Protein AF-A0A2I0KSF4-F1 (afdb_monomer_lite)

Organism: Punica granatum (NCBI:txid22663)

Foldseek 3Di:
DVVVPVVPPDDDDDPVVVVQVVVQVVLVVLLVVLVVLAAAEPDAAEFDPEPVCPDPNNLVSQLVNQSNLCRHDPPSRQWHWAQEPDIDIDRQDDDTPVSSSVSVVPPPNHHDPDPDDPPVRPPDDCPDPPHDDDDDDDSLVSSLCRNVNNDDDPVSSVCVVCVDPVNVPDDDDD

pLDDT: mean 70.72, std 13.33, range [35.91, 87.75]

Secondary structure (DSSP, 8-state):
-THHHHTTSS----HHHHHHHHHHHHHHHHHHHHHHH--BSS--EEE---TT-TTHHHHHHHHHHHHHHHHBPTTSTTEEEEPSSS--EEE---SSHHHHHHHHHTS-----S--S--TTSSSS-TTSTT-----S--HHHHHHHHHTTT---HHHHHHHHT-STTTTT-----

Radius of gyration: 20.02 Å; chains: 1; bounding box: 59×55×38 Å

Structure (mmCIF, N/CA/C/O backbone):
data_AF-A0A2I0KSF4-F1
#
_entry.id   AF-A0A2I0KSF4-F1
#
loop_
_atom_site.group_PDB
_atom_site.id
_atom_site.type_symbol
_atom_site.label_atom_id
_atom_site.label_alt_id
_atom_site.label_comp_id
_atom_site.label_asym_id
_atom_site.label_entity_id
_atom_site.label_seq_id
_atom_site.pdbx_PDB_ins_code
_atom_site.Cartn_x
_atom_site.Cartn_y
_atom_site.Cartn_z
_atom_site.occupancy
_atom_site.B_iso_or_equiv
_atom_site.auth_seq_id
_atom_site.auth_comp_id
_atom_site.auth_asym_id
_atom_site.auth_atom_id
_atom_site.pdbx_PDB_model_num
ATOM 1 N N . MET A 1 1 ? -15.453 23.363 10.636 1.00 43.00 1 MET A N 1
ATOM 2 C CA . MET A 1 1 ? -15.167 24.184 9.432 1.00 43.00 1 MET A CA 1
ATOM 3 C C . MET A 1 1 ? -14.366 25.468 9.714 1.00 43.00 1 MET A C 1
ATOM 5 O O . MET A 1 1 ? -13.670 25.918 8.815 1.00 43.00 1 MET A O 1
ATOM 9 N N . LYS A 1 2 ? -14.391 26.040 10.935 1.00 35.91 2 LYS A N 1
ATOM 10 C CA . LYS A 1 2 ? -13.596 27.239 11.293 1.00 35.91 2 LYS A CA 1
ATOM 11 C C . LYS A 1 2 ? -12.071 27.006 11.335 1.00 35.91 2 LYS A C 1
ATOM 13 O O . LYS A 1 2 ? -11.342 27.799 10.760 1.00 35.91 2 LYS A O 1
ATOM 18 N N . LEU A 1 3 ? -11.595 25.857 11.836 1.00 44.97 3 LEU A N 1
ATOM 19 C CA . LEU A 1 3 ? -10.152 25.527 11.863 1.00 44.97 3 LEU A CA 1
ATOM 20 C C . LEU A 1 3 ? -9.466 25.444 10.479 1.00 44.97 3 LEU A C 1
ATOM 22 O O . LEU A 1 3 ? -8.248 25.567 10.396 1.00 44.97 3 LEU A O 1
ATOM 26 N N . TYR A 1 4 ? -10.228 25.235 9.398 1.00 41.38 4 TYR A N 1
ATOM 27 C CA . TYR A 1 4 ? -9.692 25.125 8.033 1.00 41.38 4 TYR A CA 1
ATOM 28 C C . TYR A 1 4 ? -9.507 26.475 7.339 1.00 41.38 4 TYR A C 1
ATOM 30 O O . TYR A 1 4 ? -8.808 26.538 6.341 1.00 41.38 4 TYR A O 1
ATOM 38 N N . LYS A 1 5 ? -10.122 27.560 7.814 1.00 44.84 5 LYS A N 1
ATOM 39 C CA . LYS A 1 5 ? -9.944 28.873 7.173 1.00 44.84 5 LYS A CA 1
ATOM 40 C C . LYS A 1 5 ? -8.728 29.610 7.731 1.00 44.84 5 LYS A C 1
ATOM 42 O O . LYS A 1 5 ? -7.982 30.216 6.966 1.00 44.84 5 LYS A O 1
ATOM 47 N N . ASP A 1 6 ? -8.456 29.448 9.023 1.00 44.09 6 ASP A N 1
ATOM 48 C CA . ASP A 1 6 ? -7.425 30.233 9.711 1.00 44.09 6 ASP A CA 1
ATOM 49 C C . ASP A 1 6 ? -5.989 29.752 9.434 1.00 44.09 6 ASP A C 1
ATOM 51 O O . ASP A 1 6 ? -5.059 30.555 9.478 1.00 44.09 6 ASP A O 1
ATOM 55 N N . LYS A 1 7 ? -5.792 28.476 9.061 1.00 48.56 7 LYS A N 1
ATOM 56 C CA . LYS A 1 7 ? -4.484 27.951 8.609 1.00 48.56 7 LYS A CA 1
ATOM 57 C C . LYS A 1 7 ? -4.177 28.199 7.127 1.00 48.56 7 LYS A C 1
ATOM 59 O O . LYS A 1 7 ? -3.021 28.103 6.739 1.00 48.56 7 LYS A O 1
ATOM 64 N N . PHE A 1 8 ? -5.183 28.495 6.302 1.00 48.62 8 PHE A N 1
ATOM 65 C CA . PHE A 1 8 ? -5.035 28.562 4.839 1.00 48.62 8 PHE A CA 1
ATOM 66 C C . PHE A 1 8 ? -4.942 29.992 4.285 1.00 48.62 8 PHE A C 1
ATOM 68 O O . PHE A 1 8 ? -4.557 30.169 3.131 1.00 48.62 8 PHE A O 1
ATOM 75 N N . MET A 1 9 ? -5.279 31.007 5.088 1.00 47.81 9 MET A N 1
ATOM 76 C CA . MET A 1 9 ? -5.308 32.419 4.668 1.00 47.81 9 MET A CA 1
ATOM 77 C C . MET A 1 9 ? -4.039 33.213 5.010 1.00 47.81 9 MET A C 1
ATOM 79 O O . MET A 1 9 ? -3.963 34.400 4.706 1.00 47.81 9 MET A O 1
ATOM 83 N N . LYS A 1 10 ? -3.023 32.587 5.610 1.00 53.06 10 LYS A N 1
ATOM 84 C CA . LYS A 1 10 ? -1.696 33.193 5.773 1.00 53.06 10 LYS A CA 1
ATOM 85 C C . LYS A 1 10 ? -0.697 32.320 5.028 1.00 53.06 10 LYS A C 1
ATOM 87 O O . LYS A 1 10 ? -0.493 31.196 5.458 1.00 53.06 10 LYS A O 1
ATOM 92 N N . HIS A 1 11 ? -0.175 32.795 3.894 1.00 48.31 11 HIS A N 1
ATOM 93 C CA . HIS A 1 11 ? 1.200 32.598 3.398 1.00 48.31 11 HIS A CA 1
ATOM 94 C C . HIS A 1 11 ? 1.308 32.753 1.868 1.00 48.31 11 HIS A C 1
ATOM 96 O O . HIS A 1 11 ? 0.628 32.078 1.081 1.00 48.31 11 HIS A O 1
ATOM 102 N N . ASP A 1 12 ? 2.247 33.622 1.490 1.00 57.03 12 ASP A N 1
ATOM 103 C CA . ASP A 1 12 ? 2.751 33.976 0.158 1.00 57.03 12 ASP A CA 1
ATOM 104 C C . ASP A 1 12 ? 3.458 32.813 -0.567 1.00 57.03 12 ASP A C 1
ATOM 106 O O . ASP A 1 12 ? 4.607 32.923 -0.986 1.00 57.03 12 ASP A O 1
ATOM 110 N N . LYS A 1 13 ? 2.804 31.655 -0.703 1.00 53.41 13 LYS A N 1
ATOM 111 C CA . LYS A 1 13 ? 3.338 30.523 -1.481 1.00 53.41 13 LYS A CA 1
ATOM 112 C C . LYS A 1 13 ? 2.672 30.406 -2.845 1.00 53.41 13 LYS A C 1
ATOM 114 O O . LYS A 1 13 ? 1.460 30.613 -2.975 1.00 53.41 13 LYS A O 1
ATOM 119 N N . LYS A 1 14 ? 3.462 30.034 -3.860 1.00 53.03 14 LYS A N 1
ATOM 120 C CA . LYS A 1 14 ? 2.978 29.829 -5.232 1.00 53.03 14 LYS A CA 1
ATOM 121 C C . LYS A 1 14 ? 1.892 28.733 -5.248 1.00 53.03 14 LYS A C 1
ATOM 123 O O . LYS A 1 14 ? 2.009 27.750 -4.514 1.00 53.03 1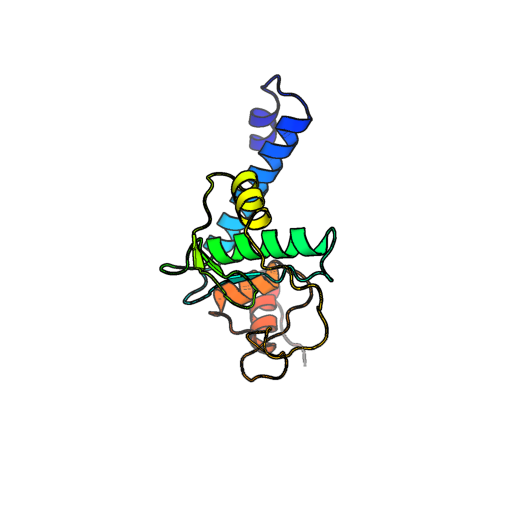4 LYS A O 1
ATOM 128 N N . PRO A 1 15 ? 0.856 28.836 -6.106 1.00 57.66 15 PRO A N 1
ATOM 129 C CA . PRO A 1 15 ? -0.265 27.886 -6.136 1.00 57.66 15 PRO A CA 1
ATOM 130 C C . PRO A 1 15 ? 0.131 26.406 -6.290 1.00 57.66 15 PRO A C 1
ATOM 132 O O . PRO A 1 15 ? -0.597 25.531 -5.826 1.00 57.66 15 PRO A O 1
ATOM 135 N N . PHE A 1 16 ? 1.269 26.122 -6.931 1.00 54.75 16 PHE A N 1
ATOM 136 C CA . PHE A 1 16 ? 1.778 24.766 -7.155 1.00 54.75 16 PHE A CA 1
ATOM 137 C C . PHE A 1 16 ? 2.347 24.120 -5.880 1.00 54.75 16 PHE A C 1
ATOM 139 O O . PHE A 1 16 ? 1.979 22.996 -5.549 1.00 54.75 16 PHE A O 1
ATOM 146 N N . GLU A 1 17 ? 3.156 24.853 -5.111 1.00 59.62 17 GLU A N 1
ATOM 147 C CA . GLU A 1 17 ? 3.711 24.388 -3.827 1.00 59.62 17 GLU A CA 1
ATOM 148 C C . GLU A 1 17 ? 2.594 24.105 -2.817 1.00 59.62 17 GLU A C 1
ATOM 150 O O . GLU A 1 17 ? 2.600 23.087 -2.128 1.00 59.62 17 GLU A O 1
ATOM 155 N N . ARG A 1 18 ? 1.558 24.954 -2.816 1.00 66.94 18 ARG A N 1
ATOM 156 C CA . ARG A 1 18 ? 0.383 24.791 -1.954 1.00 66.94 18 ARG A CA 1
ATOM 157 C C . ARG A 1 18 ? -0.400 23.506 -2.264 1.00 66.94 18 ARG A C 1
ATOM 159 O O . ARG A 1 18 ? -0.944 22.892 -1.352 1.00 66.94 18 ARG A O 1
ATOM 166 N N . ARG A 1 19 ? -0.465 23.074 -3.532 1.00 68.38 19 ARG A N 1
ATOM 167 C CA . ARG A 1 19 ? -1.126 21.810 -3.918 1.00 68.38 19 ARG A CA 1
ATOM 168 C C . ARG A 1 19 ? -0.339 20.583 -3.458 1.00 68.38 19 ARG A C 1
ATOM 170 O O . ARG A 1 19 ? -0.964 19.631 -3.000 1.00 68.38 19 ARG A O 1
ATOM 177 N N . GLY A 1 20 ? 0.993 20.621 -3.543 1.00 73.50 20 GLY A N 1
ATOM 178 C CA . GLY A 1 20 ? 1.859 19.540 -3.059 1.00 73.50 20 GLY A CA 1
ATOM 179 C C . GLY A 1 20 ? 1.723 19.317 -1.552 1.00 73.50 20 GLY A C 1
ATOM 180 O O . GLY A 1 20 ? 1.502 18.193 -1.114 1.00 73.50 20 GLY A O 1
ATOM 181 N N . GLU A 1 21 ? 1.735 20.395 -0.763 1.00 78.94 21 GLU A N 1
ATOM 182 C CA . GLU A 1 21 ? 1.541 20.314 0.693 1.00 78.94 21 GLU A CA 1
ATOM 183 C C . GLU A 1 21 ? 0.165 19.743 1.073 1.00 78.94 21 GLU A C 1
ATOM 185 O O . GLU A 1 21 ? 0.057 18.923 1.984 1.00 78.94 21 GLU A O 1
ATOM 190 N N . ILE A 1 22 ? -0.900 20.143 0.366 1.00 82.56 22 ILE A N 1
ATOM 191 C CA . ILE A 1 22 ? -2.250 19.609 0.602 1.00 82.56 22 ILE A CA 1
ATOM 192 C C . ILE A 1 22 ? -2.311 18.115 0.270 1.00 82.56 22 ILE A C 1
ATOM 194 O O . ILE A 1 22 ? -2.930 17.360 1.020 1.00 82.56 22 ILE A O 1
ATOM 198 N N . ALA A 1 23 ? -1.681 17.687 -0.828 1.00 77.75 23 ALA A N 1
ATOM 199 C CA . ALA A 1 23 ? -1.629 16.280 -1.216 1.00 77.75 23 ALA A CA 1
ATOM 200 C C . ALA A 1 23 ? -0.900 15.434 -0.162 1.00 77.75 23 ALA A C 1
ATOM 202 O O . ALA A 1 23 ? -1.435 14.417 0.270 1.00 77.75 23 ALA A O 1
ATOM 203 N N . GLU A 1 24 ? 0.245 15.908 0.331 1.00 81.75 24 GLU A N 1
ATOM 204 C CA . GLU A 1 24 ? 1.022 15.241 1.382 1.00 81.75 24 GLU A CA 1
ATOM 205 C C . GLU A 1 24 ? 0.234 15.132 2.697 1.00 81.75 24 GLU A C 1
ATOM 207 O O . GLU A 1 24 ? 0.182 14.078 3.328 1.00 81.75 24 GLU A O 1
ATOM 212 N N . LEU A 1 25 ? -0.439 16.209 3.115 1.00 84.94 25 LEU A N 1
ATOM 213 C CA . LEU A 1 25 ? -1.293 16.185 4.306 1.00 84.94 25 LEU A CA 1
ATOM 214 C C . LEU A 1 25 ? -2.485 15.239 4.134 1.00 84.94 25 LEU A C 1
ATOM 216 O O . LEU A 1 25 ? -2.884 14.566 5.085 1.00 84.94 25 LEU A O 1
ATOM 220 N N . HIS A 1 26 ? -3.060 15.185 2.932 1.00 83.62 26 HIS A N 1
ATOM 221 C CA . HIS A 1 26 ? -4.140 14.261 2.620 1.00 83.62 26 HIS A CA 1
ATOM 222 C C . HIS A 1 26 ? -3.652 12.805 2.641 1.00 83.62 26 HIS A C 1
ATOM 224 O O . HIS A 1 26 ? -4.353 11.947 3.175 1.00 83.62 26 HIS A O 1
ATOM 230 N N . TRP A 1 27 ? -2.454 12.528 2.115 1.00 84.81 27 TRP A N 1
ATOM 231 C CA . TRP A 1 27 ? -1.808 11.218 2.202 1.00 84.81 27 TRP A CA 1
ATOM 232 C C . TRP A 1 27 ? -1.592 10.804 3.654 1.00 84.81 27 TRP A C 1
ATOM 234 O O . TRP A 1 27 ? -2.121 9.779 4.076 1.00 84.81 27 TRP A O 1
ATOM 244 N N . LYS A 1 28 ? -0.917 11.645 4.448 1.00 85.81 28 LYS A N 1
ATOM 245 C CA . LYS A 1 28 ? -0.663 11.394 5.876 1.00 85.81 28 LYS A CA 1
ATOM 246 C C . LYS A 1 28 ? -1.947 11.096 6.635 1.00 85.81 28 LYS A C 1
ATOM 248 O O . LYS A 1 28 ? -2.034 10.093 7.330 1.00 85.81 28 LYS A O 1
ATOM 253 N N . ARG A 1 29 ? -2.988 11.904 6.422 1.00 87.75 29 ARG A N 1
ATOM 254 C CA . ARG A 1 29 ? -4.294 11.669 7.041 1.00 87.75 29 ARG A CA 1
ATOM 255 C C . ARG A 1 29 ? -4.923 10.346 6.607 1.00 87.75 29 ARG A C 1
ATOM 257 O O . ARG A 1 29 ? -5.510 9.660 7.435 1.00 87.75 29 ARG A O 1
ATOM 264 N N . MET A 1 30 ? -4.836 10.003 5.324 1.00 85.25 30 MET A N 1
ATOM 265 C CA . MET A 1 30 ? -5.361 8.739 4.813 1.00 85.25 30 MET A CA 1
ATOM 266 C C . MET A 1 30 ? -4.644 7.547 5.452 1.00 85.25 30 MET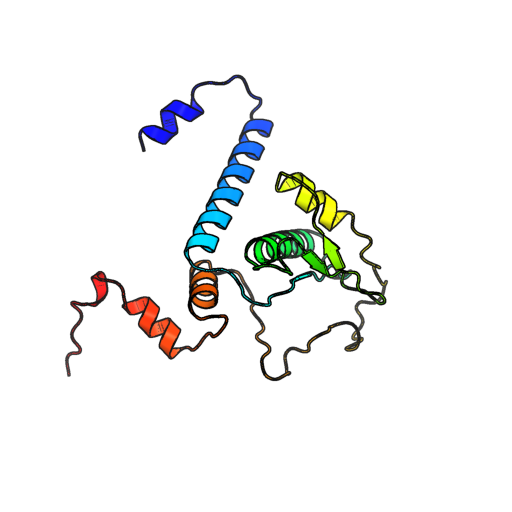 A C 1
ATOM 268 O O . MET A 1 30 ? -5.313 6.609 5.877 1.00 85.25 30 MET A O 1
ATOM 272 N N . VAL A 1 31 ? -3.315 7.600 5.552 1.00 84.88 31 VAL A N 1
ATOM 273 C CA . VAL A 1 31 ? -2.500 6.569 6.205 1.00 84.88 31 VAL A CA 1
ATOM 274 C C . VAL A 1 31 ? -2.851 6.473 7.687 1.00 84.88 31 VAL A C 1
ATOM 276 O O . VAL A 1 31 ? -3.144 5.382 8.161 1.00 84.88 31 VAL A O 1
ATOM 279 N N . ASP A 1 32 ? -2.928 7.596 8.402 1.00 86.38 32 ASP A N 1
ATOM 280 C CA . ASP A 1 32 ? -3.302 7.632 9.820 1.00 86.38 32 ASP A CA 1
ATOM 281 C C . ASP A 1 32 ? -4.694 7.036 10.066 1.00 86.38 32 ASP A C 1
ATOM 283 O O . ASP A 1 32 ? -4.896 6.275 11.012 1.00 86.38 32 ASP A O 1
ATOM 287 N N . ASP A 1 33 ? -5.671 7.359 9.216 1.00 85.19 33 ASP A N 1
ATOM 288 C CA . ASP A 1 33 ? -7.031 6.835 9.341 1.00 85.19 33 ASP A CA 1
ATOM 289 C C . ASP A 1 33 ? -7.103 5.325 9.048 1.00 85.19 33 ASP A C 1
ATOM 291 O O . ASP A 1 33 ? -7.941 4.636 9.631 1.00 85.19 33 ASP A O 1
ATOM 295 N N . MET A 1 34 ? -6.216 4.798 8.199 1.00 81.56 34 MET A N 1
ATOM 296 C CA . MET A 1 34 ? -6.085 3.356 7.956 1.00 81.56 34 MET A CA 1
ATOM 297 C C . MET A 1 34 ? -5.323 2.651 9.086 1.00 81.56 34 MET A C 1
ATOM 299 O O . MET A 1 34 ? -5.751 1.593 9.535 1.00 81.56 34 MET A O 1
ATOM 303 N N . LEU A 1 35 ? -4.268 3.267 9.626 1.00 82.12 35 LEU A N 1
ATOM 304 C CA . LEU A 1 35 ? -3.521 2.754 10.779 1.00 82.12 35 LEU A CA 1
ATOM 305 C C . LEU A 1 35 ? -4.383 2.651 12.044 1.00 82.12 35 LEU A C 1
ATOM 307 O O . LEU A 1 35 ? -4.137 1.777 12.875 1.00 82.12 35 LEU A O 1
ATOM 311 N N . LYS A 1 36 ? -5.382 3.532 12.197 1.00 82.81 36 LYS A N 1
ATOM 312 C CA . LYS A 1 36 ? -6.390 3.445 13.267 1.00 82.81 36 LYS A CA 1
ATOM 313 C C . LYS A 1 36 ? -7.340 2.263 13.095 1.00 82.81 36 LYS A C 1
ATOM 315 O O . LYS A 1 36 ? -7.811 1.750 14.102 1.00 82.81 36 LYS A O 1
ATOM 320 N N . ALA A 1 37 ? -7.646 1.872 11.855 1.00 77.69 37 ALA A N 1
ATOM 321 C CA . ALA A 1 37 ? -8.481 0.703 11.584 1.00 77.69 37 ALA A CA 1
ATOM 322 C C . ALA A 1 37 ? -7.707 -0.585 11.903 1.00 77.69 37 ALA A C 1
ATOM 324 O O . ALA A 1 37 ? -8.175 -1.428 12.657 1.00 77.69 37 ALA A O 1
ATOM 325 N N . GLY A 1 38 ? -6.464 -0.691 11.433 1.00 77.56 38 GLY A N 1
ATOM 326 C CA . GLY A 1 38 ? -5.618 -1.833 11.751 1.00 77.56 38 GLY A CA 1
ATOM 327 C C . GLY A 1 38 ? -4.255 -1.758 11.080 1.00 77.56 38 GLY A C 1
ATOM 328 O O . GLY A 1 38 ? -4.001 -0.919 10.219 1.00 77.56 38 GLY A O 1
ATOM 329 N N . LYS A 1 39 ? -3.355 -2.659 11.482 1.00 79.88 39 LYS A N 1
ATOM 330 C CA . LYS A 1 39 ? -2.052 -2.849 10.830 1.00 79.88 39 LYS A CA 1
ATOM 331 C C . LYS A 1 39 ? -1.966 -4.253 10.266 1.00 79.88 39 LYS A C 1
ATOM 333 O O . LYS A 1 39 ? -2.318 -5.205 10.962 1.00 79.88 39 LYS A O 1
ATOM 338 N N . LEU A 1 40 ? -1.392 -4.379 9.076 1.00 78.50 40 LEU A N 1
ATOM 339 C CA . LEU A 1 40 ? -1.183 -5.671 8.437 1.00 78.50 40 LEU A CA 1
ATOM 340 C C . LEU A 1 40 ? -0.053 -6.425 9.145 1.00 78.50 40 LEU A C 1
ATOM 342 O O . LEU A 1 40 ? 1.084 -5.953 9.234 1.00 7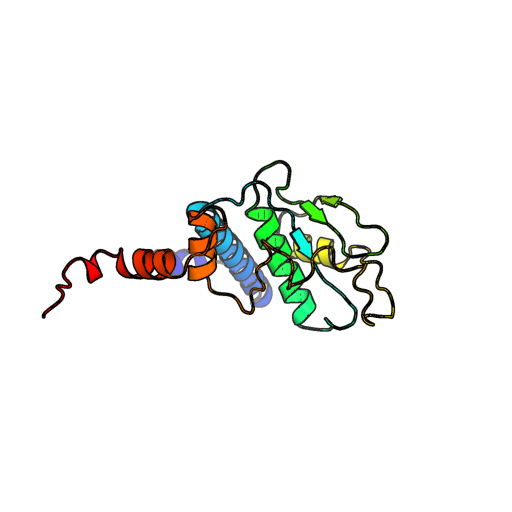8.50 40 LEU A O 1
ATOM 346 N N . LYS A 1 41 ? -0.371 -7.599 9.692 1.00 78.69 41 LYS A N 1
ATOM 347 C CA . LYS A 1 41 ? 0.612 -8.513 10.285 1.00 78.69 41 LYS A CA 1
ATOM 348 C C . LYS A 1 41 ? 1.173 -9.394 9.167 1.00 78.69 41 LYS A C 1
ATOM 350 O O . LYS A 1 41 ? 0.404 -9.899 8.361 1.00 78.69 41 LYS A O 1
ATOM 355 N N . ASN A 1 42 ? 2.493 -9.583 9.125 1.00 75.75 42 ASN A N 1
ATOM 356 C CA . ASN A 1 42 ? 3.165 -10.479 8.168 1.00 75.75 42 ASN A CA 1
ATOM 357 C C . ASN A 1 42 ? 2.849 -10.210 6.682 1.00 75.75 42 ASN A C 1
ATOM 359 O O . ASN A 1 42 ? 2.805 -11.140 5.885 1.00 75.75 42 ASN A O 1
ATOM 363 N N . CYS A 1 43 ? 2.641 -8.947 6.303 1.00 76.62 43 CYS A N 1
ATOM 364 C CA . CYS A 1 43 ? 2.372 -8.573 4.918 1.00 76.62 43 CYS A CA 1
ATOM 365 C C . CYS A 1 43 ? 3.612 -7.950 4.275 1.00 76.62 43 CYS A C 1
ATOM 367 O O . CYS A 1 43 ? 4.190 -7.000 4.814 1.00 76.62 43 CYS A O 1
ATOM 369 N N . ILE A 1 44 ? 3.985 -8.479 3.112 1.00 81.75 44 ILE A N 1
ATOM 370 C CA . ILE A 1 44 ? 5.045 -7.952 2.263 1.00 81.75 44 ILE A CA 1
ATOM 371 C C . ILE A 1 44 ? 4.458 -7.488 0.939 1.00 81.75 44 ILE A C 1
ATOM 373 O O . ILE A 1 44 ? 3.540 -8.102 0.398 1.00 81.75 44 ILE A O 1
ATOM 377 N N . VAL A 1 45 ? 4.989 -6.383 0.436 1.00 82.69 45 VAL A N 1
ATOM 378 C CA . VAL A 1 45 ? 4.532 -5.778 -0.807 1.00 82.69 45 VAL A CA 1
ATOM 379 C C . VAL A 1 45 ? 5.442 -6.201 -1.942 1.00 82.69 45 VAL A C 1
ATOM 381 O O . VAL A 1 45 ? 6.662 -6.056 -1.849 1.00 82.69 45 VAL A O 1
ATOM 384 N N . VAL A 1 46 ? 4.824 -6.645 -3.032 1.00 80.44 46 VAL A N 1
ATOM 385 C CA . VAL A 1 46 ? 5.468 -6.844 -4.329 1.00 80.44 46 VAL A CA 1
ATOM 386 C C . VAL A 1 46 ? 4.723 -5.968 -5.329 1.00 80.44 46 VAL A C 1
ATOM 388 O O . VAL A 1 46 ? 3.521 -6.146 -5.523 1.00 80.44 46 VAL A O 1
ATOM 391 N N . CYS A 1 47 ? 5.408 -4.995 -5.926 1.00 74.44 47 CYS A N 1
ATOM 392 C CA . CYS A 1 47 ? 4.805 -4.133 -6.942 1.00 74.44 47 CYS A CA 1
ATOM 393 C C . CYS A 1 47 ? 5.107 -4.695 -8.332 1.00 74.44 47 CYS A C 1
ATOM 395 O O . CYS A 1 47 ? 6.272 -4.853 -8.686 1.00 74.44 47 CYS A O 1
ATOM 397 N N . ASP A 1 48 ? 4.072 -4.945 -9.133 1.00 68.06 48 ASP A N 1
ATOM 398 C CA . ASP A 1 48 ? 4.245 -5.196 -10.565 1.00 68.06 48 ASP A CA 1
ATOM 399 C C . ASP A 1 48 ? 4.474 -3.856 -11.283 1.00 68.06 48 ASP A C 1
ATOM 401 O O . ASP A 1 48 ? 3.724 -2.891 -11.088 1.00 68.06 48 ASP A O 1
ATOM 405 N N . VAL A 1 49 ? 5.525 -3.794 -12.098 1.00 64.12 49 VAL A N 1
ATOM 406 C CA . VAL A 1 49 ? 5.834 -2.668 -12.992 1.00 64.12 49 VAL A CA 1
ATOM 407 C C . VAL A 1 49 ? 6.135 -3.136 -14.421 1.00 64.12 49 VAL A C 1
ATOM 409 O O . VAL A 1 49 ? 6.822 -2.455 -15.186 1.00 64.12 49 VAL A O 1
ATOM 412 N N . SER A 1 50 ? 5.634 -4.316 -14.787 1.00 61.69 50 SER A N 1
ATOM 413 C CA . SER A 1 50 ? 5.835 -4.945 -16.088 1.00 61.69 50 SER A CA 1
ATOM 414 C C . SER A 1 50 ? 5.537 -3.993 -17.251 1.00 61.69 50 SER A C 1
ATOM 416 O O . SER A 1 50 ? 4.739 -3.061 -17.157 1.00 61.69 50 SER A O 1
ATOM 418 N N . CYS A 1 51 ? 6.159 -4.239 -18.409 1.00 52.88 51 CYS A N 1
ATOM 419 C CA . CYS A 1 51 ? 6.068 -3.371 -19.591 1.00 52.88 51 CYS A CA 1
ATOM 420 C C . CYS A 1 51 ? 4.636 -3.067 -20.092 1.00 52.88 51 CYS A C 1
ATOM 422 O O . CYS A 1 51 ? 4.461 -2.113 -20.856 1.00 52.88 51 CYS A O 1
ATOM 424 N N . SER A 1 52 ? 3.624 -3.844 -19.684 1.00 53.47 52 SER A N 1
ATOM 425 C CA . SER A 1 52 ? 2.195 -3.582 -19.923 1.00 53.47 52 SER A CA 1
ATOM 426 C C . SER A 1 52 ? 1.605 -2.460 -19.055 1.00 53.47 52 SER A C 1
ATOM 428 O O . SER A 1 52 ? 0.535 -1.951 -19.374 1.00 53.47 52 SER A O 1
ATOM 430 N N . MET A 1 53 ? 2.298 -2.030 -17.998 1.00 53.88 53 MET A N 1
ATOM 431 C CA . MET A 1 53 ? 1.849 -1.038 -17.016 1.00 53.88 53 MET A CA 1
ATOM 432 C C . MET A 1 53 ? 2.314 0.398 -17.323 1.00 53.88 53 MET A C 1
ATOM 434 O O . MET A 1 53 ? 2.539 1.193 -16.414 1.00 53.88 53 MET A O 1
ATOM 438 N N . ARG A 1 54 ? 2.469 0.783 -18.596 1.00 56.28 54 ARG A N 1
ATOM 439 C CA . ARG A 1 54 ? 2.898 2.154 -18.949 1.00 56.28 54 ARG A CA 1
ATOM 440 C C . ARG A 1 54 ? 1.823 3.194 -18.612 1.00 56.28 54 ARG A C 1
ATOM 442 O O . ARG A 1 54 ? 0.651 3.009 -18.924 1.00 56.28 54 ARG A O 1
ATOM 449 N N . GLY A 1 55 ? 2.243 4.333 -18.060 1.00 69.06 55 GLY A N 1
ATOM 450 C CA . GLY A 1 55 ? 1.366 5.472 -17.766 1.00 69.06 55 GLY A CA 1
ATOM 451 C C . GLY A 1 55 ? 0.774 5.413 -16.359 1.00 69.06 55 GLY A C 1
ATOM 452 O O . GLY A 1 55 ? 1.496 5.195 -15.402 1.00 69.06 55 GLY A O 1
ATOM 453 N N . ILE A 1 56 ? -0.537 5.609 -16.222 1.00 70.25 56 ILE A N 1
ATOM 454 C CA . ILE A 1 56 ? -1.243 5.630 -14.926 1.00 70.25 56 ILE A CA 1
ATOM 455 C C . ILE A 1 56 ? -1.093 4.321 -14.111 1.00 70.25 56 ILE A C 1
ATOM 457 O O . ILE A 1 56 ? -0.956 4.411 -12.890 1.00 70.25 56 ILE A O 1
ATOM 461 N N . PRO A 1 57 ? -1.086 3.109 -14.712 1.00 71.12 57 PRO A N 1
ATOM 462 C CA . PRO A 1 57 ? -1.036 1.865 -13.941 1.00 71.12 57 PRO A CA 1
ATOM 463 C C . PRO A 1 57 ? 0.201 1.724 -13.043 1.00 71.12 57 PRO A C 1
ATOM 465 O O . PRO A 1 57 ? 0.058 1.290 -11.901 1.00 71.12 57 PRO A O 1
ATOM 468 N N . ILE A 1 58 ? 1.392 2.132 -13.504 1.00 72.81 58 ILE A N 1
ATOM 469 C CA . ILE A 1 58 ? 2.606 2.084 -12.671 1.00 72.81 58 ILE A CA 1
ATOM 470 C C . ILE A 1 58 ? 2.502 3.028 -11.469 1.00 72.81 58 ILE A C 1
ATOM 472 O O . ILE A 1 58 ? 2.928 2.680 -10.374 1.00 72.81 58 ILE A O 1
ATOM 476 N N . GLU A 1 59 ? 1.891 4.205 -11.641 1.00 76.12 59 GLU A N 1
ATOM 477 C CA . GLU A 1 59 ? 1.735 5.183 -10.559 1.00 76.12 59 GLU A CA 1
ATOM 478 C C . GLU A 1 59 ? 0.793 4.656 -9.475 1.00 76.12 59 GLU A C 1
ATOM 480 O O . GLU A 1 59 ? 1.069 4.814 -8.286 1.00 76.12 59 GLU A O 1
ATOM 485 N N . VAL A 1 60 ? -0.278 3.967 -9.879 1.00 79.12 60 VAL A N 1
ATOM 486 C CA . VAL A 1 60 ? -1.205 3.307 -8.952 1.00 79.12 60 VAL A CA 1
ATOM 487 C C . VAL A 1 60 ? -0.522 2.148 -8.224 1.00 79.12 60 VAL A C 1
ATOM 489 O O . VAL A 1 60 ? -0.676 2.041 -7.009 1.00 79.12 60 VAL A O 1
ATOM 492 N N . SER A 1 61 ? 0.254 1.320 -8.933 1.00 79.31 61 SER A N 1
ATOM 493 C CA . SER A 1 61 ? 1.007 0.196 -8.349 1.00 79.31 61 SER A CA 1
ATOM 494 C C . SER A 1 61 ? 2.004 0.678 -7.289 1.00 79.31 61 SER A C 1
ATOM 496 O O . SER A 1 61 ? 1.984 0.215 -6.150 1.00 79.31 61 SER A O 1
ATOM 498 N N . VAL A 1 62 ? 2.799 1.704 -7.615 1.00 81.12 62 VAL A N 1
ATOM 499 C CA . VAL A 1 62 ? 3.762 2.311 -6.686 1.00 81.12 62 VAL A CA 1
ATOM 500 C C . VAL A 1 62 ? 3.062 2.944 -5.485 1.00 81.12 62 VAL A C 1
ATOM 502 O O . VAL A 1 62 ? 3.468 2.709 -4.348 1.00 81.12 62 VAL A O 1
ATOM 505 N N . ALA A 1 63 ? 1.996 3.720 -5.707 1.00 84.44 63 ALA A N 1
ATOM 506 C CA . ALA A 1 63 ? 1.264 4.358 -4.616 1.00 84.44 63 ALA A CA 1
ATOM 507 C C . ALA A 1 63 ? 0.646 3.320 -3.669 1.00 84.44 63 ALA A C 1
ATOM 509 O O . ALA A 1 63 ? 0.784 3.435 -2.451 1.00 84.44 63 ALA A O 1
ATOM 510 N N . LEU A 1 64 ? 0.001 2.284 -4.211 1.00 82.50 64 LEU A N 1
ATOM 511 C CA . LEU A 1 64 ? -0.574 1.215 -3.403 1.00 82.50 64 LEU A CA 1
ATOM 512 C C . LEU A 1 64 ? 0.514 0.444 -2.652 1.00 82.50 64 LEU A C 1
ATOM 514 O O . LEU A 1 64 ? 0.343 0.146 -1.472 1.00 82.50 64 LEU A O 1
ATOM 518 N N . GLY A 1 65 ? 1.649 0.183 -3.297 1.00 84.94 65 GLY A N 1
ATOM 519 C CA . GLY A 1 65 ? 2.765 -0.499 -2.664 1.00 84.94 65 GLY A CA 1
ATOM 520 C C . GLY A 1 65 ? 3.345 0.269 -1.480 1.00 84.94 65 GLY A C 1
ATOM 521 O O . GLY A 1 65 ? 3.538 -0.300 -0.406 1.00 84.94 65 GLY A O 1
ATOM 522 N N . ILE A 1 66 ? 3.537 1.583 -1.630 1.00 86.31 66 ILE A N 1
ATOM 523 C CA . ILE A 1 66 ? 3.975 2.446 -0.526 1.00 86.31 66 ILE A CA 1
ATOM 524 C C . ILE A 1 66 ? 2.937 2.417 0.601 1.00 86.31 66 ILE A C 1
ATOM 526 O O . ILE A 1 66 ? 3.311 2.190 1.751 1.00 86.31 66 ILE A O 1
ATOM 530 N N . LEU A 1 67 ? 1.644 2.559 0.288 1.00 86.25 67 LEU A N 1
ATOM 531 C CA . LEU A 1 67 ? 0.575 2.524 1.290 1.00 86.25 67 LEU A CA 1
ATOM 532 C C . LEU A 1 67 ? 0.596 1.221 2.098 1.00 86.25 67 LEU A C 1
ATOM 534 O O . LEU A 1 67 ? 0.603 1.258 3.325 1.00 86.25 67 LEU A O 1
ATOM 538 N N . VAL A 1 68 ? 0.632 0.069 1.429 1.00 84.75 68 VAL A N 1
ATOM 539 C CA . VAL A 1 68 ? 0.638 -1.232 2.112 1.00 84.75 68 VAL A CA 1
ATOM 540 C C . VAL A 1 68 ? 1.916 -1.400 2.939 1.00 84.75 68 VAL A C 1
ATOM 542 O O . VAL A 1 68 ? 1.837 -1.840 4.083 1.00 84.75 68 VAL A O 1
ATOM 545 N N . SER A 1 69 ? 3.072 -0.953 2.434 1.00 86.94 69 SER A N 1
ATOM 546 C CA . SER A 1 69 ? 4.337 -1.008 3.180 1.00 86.94 69 SER A CA 1
ATOM 547 C C . SER A 1 69 ? 4.308 -0.172 4.469 1.00 86.94 69 SER A C 1
ATOM 549 O O . SER A 1 69 ? 4.911 -0.559 5.471 1.00 86.94 69 SER A O 1
ATOM 551 N N . GLU A 1 70 ? 3.585 0.955 4.475 1.00 85.88 70 GLU A N 1
ATOM 552 C CA . GLU A 1 70 ? 3.403 1.812 5.652 1.00 85.88 70 GLU A CA 1
ATOM 553 C C . GLU A 1 70 ? 2.407 1.215 6.658 1.00 85.88 70 GLU A C 1
ATOM 555 O O . GLU A 1 70 ? 2.562 1.409 7.868 1.00 85.88 70 GLU A O 1
ATOM 560 N N . LEU A 1 71 ? 1.410 0.471 6.167 1.00 85.31 71 LEU A N 1
ATOM 561 C CA . LEU A 1 71 ? 0.411 -0.226 6.984 1.00 85.31 71 LEU A CA 1
ATOM 562 C C . LEU A 1 71 ? 0.931 -1.539 7.591 1.00 85.31 71 LEU A C 1
ATOM 564 O O . LEU A 1 71 ? 0.373 -2.014 8.588 1.00 85.31 71 LEU A O 1
ATOM 568 N N . SER A 1 72 ? 1.990 -2.122 7.028 1.00 85.19 72 SER A N 1
ATOM 569 C CA . SER A 1 72 ? 2.626 -3.336 7.543 1.00 85.19 72 SER A CA 1
ATOM 570 C C . SER A 1 72 ? 3.320 -3.122 8.892 1.00 85.19 72 SER A C 1
ATOM 572 O O . SER A 1 72 ? 3.915 -2.079 9.175 1.00 85.19 72 SER A O 1
ATOM 574 N N . LYS A 1 73 ? 3.264 -4.144 9.754 1.00 84.75 73 LYS A N 1
ATOM 575 C CA . LYS A 1 73 ? 4.056 -4.207 10.992 1.00 84.75 73 LYS A CA 1
ATOM 576 C C . LYS A 1 73 ? 5.507 -4.613 10.715 1.00 84.75 73 LYS A C 1
ATOM 578 O O . LYS A 1 73 ? 5.827 -5.204 9.683 1.00 84.75 73 LYS A O 1
ATOM 583 N N . ASP A 1 74 ? 6.382 -4.325 11.675 1.00 82.19 74 ASP A N 1
ATOM 584 C CA . ASP A 1 74 ? 7.744 -4.862 11.695 1.00 82.19 74 ASP A CA 1
ATOM 585 C C . ASP A 1 74 ? 7.715 -6.404 11.628 1.00 82.19 74 ASP A C 1
ATOM 587 O O . ASP A 1 74 ? 6.813 -7.014 12.211 1.00 82.19 74 ASP A O 1
ATOM 591 N N . PRO A 1 75 ? 8.656 -7.051 10.910 1.00 82.94 75 PRO A N 1
ATOM 592 C CA . PRO A 1 75 ? 9.868 -6.494 10.297 1.00 82.94 75 PRO A CA 1
ATOM 593 C C . PRO A 1 75 ? 9.686 -5.965 8.862 1.00 82.94 75 PRO A C 1
ATOM 595 O O . PRO A 1 75 ? 10.670 -5.555 8.250 1.00 82.94 75 PRO A O 1
ATOM 598 N N . TRP A 1 76 ? 8.478 -6.001 8.297 1.00 84.38 76 TRP A N 1
ATOM 599 C CA . TRP A 1 76 ? 8.219 -5.703 6.875 1.00 84.38 76 TRP A CA 1
ATOM 600 C C . TRP A 1 76 ? 7.863 -4.243 6.599 1.00 84.38 76 TRP A C 1
ATOM 602 O O . TRP A 1 76 ? 7.767 -3.828 5.446 1.00 84.38 76 TRP A O 1
ATOM 612 N N . LYS A 1 77 ? 7.675 -3.459 7.661 1.00 85.00 77 LYS A N 1
ATOM 613 C CA . LYS A 1 77 ? 7.320 -2.048 7.580 1.00 85.00 77 LYS A CA 1
ATOM 614 C C . LYS A 1 77 ? 8.316 -1.269 6.719 1.00 85.00 77 LYS A C 1
ATOM 616 O O . LYS A 1 77 ? 9.521 -1.306 6.958 1.00 85.00 77 LYS A O 1
ATOM 621 N N . GLY A 1 78 ? 7.785 -0.542 5.739 1.00 84.75 78 GLY A N 1
ATOM 622 C CA 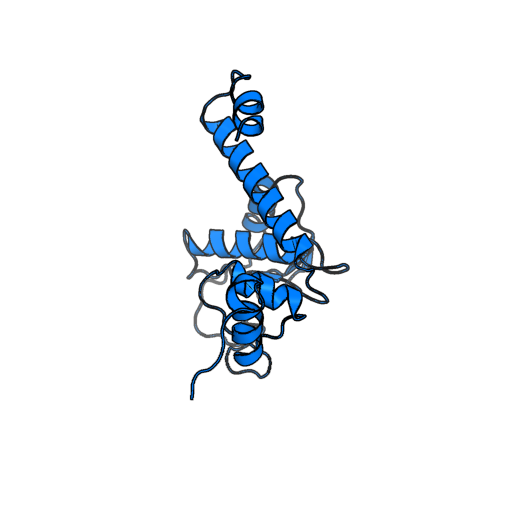. GLY A 1 78 ? 8.565 0.291 4.826 1.00 84.75 78 GLY A CA 1
ATOM 623 C C . GLY A 1 78 ? 9.467 -0.495 3.877 1.00 84.75 78 GLY A C 1
ATOM 624 O O . GLY A 1 78 ? 10.389 0.092 3.321 1.00 84.75 78 GLY A O 1
ATOM 625 N N . LYS A 1 79 ? 9.245 -1.801 3.698 1.00 85.50 79 LYS A N 1
ATOM 626 C CA . LYS A 1 79 ? 10.000 -2.623 2.749 1.00 85.50 79 LYS A CA 1
ATOM 627 C C . LYS A 1 79 ? 9.146 -2.991 1.543 1.00 85.50 79 LYS A C 1
ATOM 629 O O . LYS A 1 79 ? 7.944 -3.221 1.671 1.00 85.50 79 LYS A O 1
ATOM 634 N N . VAL A 1 80 ? 9.786 -3.076 0.384 1.00 84.56 80 VAL A N 1
ATOM 635 C CA . VAL A 1 80 ? 9.181 -3.509 -0.878 1.00 84.56 80 VAL A CA 1
ATOM 636 C C . VAL A 1 80 ? 10.110 -4.497 -1.569 1.00 84.56 80 VAL A C 1
ATOM 638 O O . VAL A 1 80 ? 11.331 -4.357 -1.501 1.00 84.56 80 VAL A O 1
ATOM 641 N N . ILE A 1 81 ? 9.531 -5.513 -2.200 1.00 83.31 81 ILE A N 1
ATOM 642 C CA . ILE A 1 81 ? 10.258 -6.450 -3.054 1.00 83.31 81 ILE A CA 1
ATOM 643 C C . ILE A 1 81 ? 10.100 -6.021 -4.510 1.00 83.31 81 ILE A C 1
ATOM 645 O O . ILE A 1 81 ? 8.983 -5.748 -4.964 1.00 83.31 81 ILE A O 1
ATOM 649 N N . THR A 1 82 ? 11.214 -5.982 -5.239 1.00 75.19 82 THR A N 1
ATOM 650 C CA . THR A 1 82 ? 11.203 -5.781 -6.689 1.00 75.19 82 THR A CA 1
ATOM 651 C C . THR A 1 82 ? 10.690 -7.022 -7.413 1.00 75.19 82 THR A C 1
ATOM 653 O O . THR A 1 82 ? 10.984 -8.159 -7.046 1.00 75.19 82 THR A O 1
ATOM 656 N N . PHE A 1 83 ? 9.895 -6.794 -8.454 1.00 68.50 83 PHE A N 1
ATOM 657 C CA . PHE A 1 83 ? 9.429 -7.834 -9.363 1.00 68.50 83 PHE A CA 1
ATOM 658 C C . PHE A 1 83 ? 10.474 -8.024 -10.470 1.00 68.50 83 PHE A C 1
ATOM 660 O O . PHE A 1 83 ? 10.746 -7.075 -11.199 1.00 68.50 83 PHE A O 1
ATOM 667 N N . GLY A 1 84 ? 11.072 -9.213 -10.586 1.00 65.81 84 GLY A N 1
ATOM 668 C CA . GLY A 1 84 ? 12.168 -9.468 -11.528 1.00 65.81 84 GLY A CA 1
ATOM 669 C C . GLY A 1 84 ? 12.707 -10.898 -11.462 1.00 65.81 84 GLY A C 1
ATOM 670 O O . GLY A 1 84 ? 12.187 -11.727 -10.714 1.00 65.81 84 GLY A O 1
ATOM 671 N N . GLU A 1 85 ? 13.746 -11.182 -12.252 1.00 62.69 85 GLU A N 1
ATOM 672 C CA . GLU A 1 85 ? 14.436 -12.482 -12.247 1.00 62.69 85 GLU A CA 1
ATOM 673 C C . GLU A 1 85 ? 15.252 -12.652 -10.954 1.00 62.69 85 GLU A C 1
ATOM 675 O O . GLU A 1 85 ? 15.348 -13.758 -10.420 1.00 62.69 85 GLU A O 1
ATOM 680 N N . SER A 1 86 ? 15.757 -11.541 -10.402 1.00 68.00 86 SER A N 1
ATOM 681 C CA . SER A 1 86 ? 16.426 -11.481 -9.098 1.00 68.00 86 SER A CA 1
ATOM 682 C C . SER A 1 86 ? 15.707 -10.520 -8.134 1.00 68.00 86 SER A C 1
ATOM 684 O O . SER A 1 86 ? 16.128 -9.372 -7.979 1.00 68.00 86 SER A O 1
ATOM 686 N N . PRO A 1 87 ? 14.627 -10.952 -7.449 1.00 73.62 87 PRO A N 1
ATOM 687 C CA . PRO A 1 87 ? 13.879 -10.088 -6.539 1.00 73.62 87 PRO A CA 1
ATOM 688 C C . PRO A 1 87 ? 14.744 -9.650 -5.351 1.00 73.62 87 PRO A C 1
ATOM 690 O O . PRO A 1 87 ? 15.325 -10.477 -4.643 1.00 73.62 87 PRO A O 1
ATOM 693 N N . GLN A 1 88 ? 14.796 -8.343 -5.098 1.00 76.25 88 GLN A N 1
ATOM 694 C CA . GLN A 1 88 ? 15.544 -7.755 -3.989 1.00 76.25 88 GLN A CA 1
ATOM 695 C C . GLN A 1 88 ? 14.609 -7.042 -3.017 1.00 76.25 88 GLN A C 1
ATOM 697 O O . GLN A 1 88 ? 13.645 -6.378 -3.403 1.00 76.25 88 GLN A O 1
ATOM 702 N N . LEU A 1 89 ? 14.900 -7.190 -1.724 1.00 82.94 89 LEU A N 1
ATOM 703 C CA . LEU A 1 89 ? 14.181 -6.507 -0.658 1.00 82.94 89 LEU A CA 1
ATOM 704 C C . LEU A 1 89 ? 14.811 -5.135 -0.423 1.00 82.94 89 LEU A C 1
ATOM 706 O O . LEU A 1 89 ? 15.907 -5.038 0.128 1.00 82.94 89 LEU A O 1
ATOM 710 N N . HIS A 1 90 ? 14.091 -4.078 -0.778 1.00 83.62 90 HIS A N 1
ATOM 711 C CA . HIS A 1 90 ? 14.523 -2.704 -0.555 1.00 83.62 90 HIS A CA 1
ATOM 712 C C . HIS A 1 90 ? 13.786 -2.085 0.630 1.00 83.62 90 HIS A C 1
ATOM 714 O O . HIS A 1 90 ? 12.573 -2.243 0.782 1.00 83.62 90 HIS A O 1
ATOM 720 N N . LEU A 1 91 ? 14.520 -1.346 1.461 1.00 86.69 91 LEU A N 1
ATOM 721 C CA . LEU A 1 91 ? 13.936 -0.425 2.429 1.00 86.69 91 LEU A CA 1
ATOM 722 C C . LEU A 1 91 ? 13.617 0.883 1.701 1.00 86.69 91 LEU A C 1
ATOM 724 O O . LEU A 1 91 ? 14.491 1.452 1.055 1.00 86.69 91 LEU A O 1
ATOM 728 N N . ILE A 1 92 ? 12.371 1.342 1.777 1.00 85.25 92 ILE A N 1
ATOM 729 C CA . ILE A 1 92 ? 11.935 2.581 1.137 1.00 85.25 92 ILE A CA 1
ATOM 730 C C . ILE A 1 92 ? 12.524 3.765 1.902 1.00 85.25 92 ILE A C 1
ATOM 732 O O . ILE A 1 92 ? 12.174 4.005 3.059 1.00 85.25 92 ILE A O 1
ATOM 736 N N . GLU A 1 93 ? 13.383 4.526 1.231 1.00 78.44 93 GLU A N 1
ATOM 737 C CA . GLU A 1 93 ? 13.977 5.747 1.768 1.00 78.44 93 GLU A CA 1
ATOM 738 C C . GLU A 1 93 ? 13.158 6.986 1.369 1.00 78.44 93 GLU A C 1
ATOM 740 O O . GLU A 1 93 ? 12.675 7.107 0.240 1.00 78.44 93 GLU A O 1
ATOM 745 N N . GLY A 1 94 ? 12.998 7.923 2.308 1.00 77.69 94 GLY A N 1
ATOM 746 C CA . GLY A 1 94 ? 12.340 9.212 2.080 1.00 77.69 94 GLY A CA 1
ATOM 747 C C . GLY A 1 94 ? 11.373 9.618 3.194 1.00 77.69 94 GLY A C 1
ATOM 748 O O . GLY A 1 94 ? 10.645 8.789 3.738 1.00 77.69 94 GLY A O 1
ATOM 749 N N . ASP A 1 95 ? 11.337 10.917 3.497 1.00 76.81 95 ASP A N 1
ATOM 750 C CA . ASP A 1 95 ? 10.479 11.490 4.548 1.00 76.81 95 ASP A CA 1
ATOM 751 C C . ASP A 1 95 ? 9.095 11.927 4.040 1.00 76.81 95 ASP A C 1
ATOM 753 O O . ASP A 1 95 ? 8.142 12.028 4.817 1.00 76.81 95 ASP A O 1
ATOM 757 N N . ASP A 1 96 ? 8.972 12.182 2.736 1.00 80.25 96 ASP A N 1
ATOM 758 C CA . ASP A 1 96 ? 7.743 12.617 2.073 1.00 80.25 96 ASP A CA 1
ATOM 759 C C . ASP A 1 96 ? 7.279 11.607 1.009 1.00 80.25 96 ASP A C 1
ATOM 761 O O . ASP A 1 96 ? 8.051 10.783 0.502 1.00 80.25 96 ASP A O 1
ATOM 765 N N . GLN A 1 97 ? 5.990 11.652 0.658 1.00 77.31 97 GLN A N 1
ATOM 766 C CA . GLN A 1 97 ? 5.418 10.746 -0.340 1.00 77.31 97 GLN A CA 1
ATOM 767 C C . GLN A 1 97 ? 6.132 10.886 -1.692 1.00 77.31 97 GLN A C 1
ATOM 769 O O . GLN A 1 97 ? 6.326 9.902 -2.408 1.00 77.31 97 GLN A O 1
ATOM 774 N N . ALA A 1 98 ? 6.546 12.104 -2.047 1.00 77.56 98 ALA A N 1
ATOM 775 C CA . ALA A 1 98 ? 7.199 12.397 -3.316 1.00 77.56 98 ALA A CA 1
ATOM 776 C C . ALA A 1 98 ? 8.567 11.710 -3.444 1.00 77.56 98 ALA A C 1
ATOM 778 O O . ALA A 1 98 ? 8.864 11.136 -4.492 1.00 77.56 98 ALA A O 1
ATOM 779 N N . THR A 1 99 ? 9.388 11.735 -2.396 1.00 84.12 99 THR A N 1
ATOM 780 C CA . THR A 1 99 ? 10.711 11.101 -2.369 1.00 84.12 99 THR A CA 1
ATOM 781 C C . THR A 1 99 ? 10.570 9.593 -2.325 1.00 84.12 99 THR A C 1
ATOM 783 O O . THR A 1 99 ? 11.221 8.928 -3.122 1.00 84.12 99 THR A O 1
ATOM 786 N N . LYS A 1 100 ? 9.636 9.054 -1.528 1.00 84.19 100 LYS A N 1
ATOM 787 C CA . LYS A 1 100 ? 9.330 7.613 -1.541 1.00 84.19 100 LYS A CA 1
ATOM 788 C C . LYS A 1 100 ? 8.888 7.143 -2.924 1.00 84.19 100 LYS A C 1
ATOM 790 O O . LYS A 1 100 ? 9.381 6.144 -3.433 1.00 84.19 100 LYS A O 1
ATOM 795 N N . THR A 1 101 ? 8.007 7.902 -3.576 1.00 81.75 101 THR A N 1
ATOM 796 C CA . THR A 1 101 ? 7.533 7.590 -4.933 1.00 81.75 101 THR A CA 1
ATOM 797 C C . THR A 1 101 ? 8.676 7.639 -5.940 1.00 81.75 101 THR A C 1
ATOM 799 O O . THR A 1 101 ? 8.777 6.754 -6.781 1.00 81.75 101 THR A O 1
ATOM 802 N N . LYS A 1 102 ? 9.563 8.639 -5.857 1.00 81.62 102 LYS A N 1
ATOM 803 C CA . LYS A 1 102 ? 10.758 8.720 -6.712 1.00 81.62 102 LYS A CA 1
ATOM 804 C C . LYS A 1 102 ? 11.721 7.566 -6.457 1.00 81.62 102 LYS A C 1
ATOM 806 O O . LYS A 1 102 ? 12.231 7.011 -7.420 1.00 81.62 102 LYS A O 1
ATOM 811 N N . PHE A 1 103 ? 11.947 7.208 -5.196 1.00 82.31 103 PHE A N 1
ATOM 812 C CA . PHE A 1 103 ? 12.809 6.100 -4.802 1.00 82.31 103 PHE A CA 1
ATOM 813 C C . PHE A 1 103 ? 12.303 4.793 -5.406 1.00 82.31 103 PHE A C 1
ATOM 815 O O . PHE A 1 103 ? 13.019 4.164 -6.174 1.00 82.31 103 PHE A O 1
ATOM 822 N N . VAL A 1 104 ? 11.031 4.460 -5.167 1.00 79.44 104 VAL A N 1
ATOM 823 C CA . VAL A 1 104 ? 10.392 3.259 -5.720 1.00 79.44 104 VAL A CA 1
ATOM 824 C C . VAL A 1 104 ? 10.359 3.310 -7.251 1.00 79.44 104 VAL A C 1
ATOM 826 O O . VAL A 1 104 ? 10.648 2.315 -7.897 1.00 79.44 104 VAL A O 1
ATOM 829 N N . ARG A 1 105 ? 10.095 4.465 -7.872 1.00 76.44 105 ARG A N 1
ATOM 830 C CA . ARG A 1 105 ? 10.088 4.611 -9.341 1.00 76.44 105 ARG A CA 1
ATOM 831 C C . ARG A 1 105 ? 11.466 4.426 -9.981 1.00 76.44 105 ARG A C 1
ATOM 833 O O . ARG A 1 105 ? 11.535 3.946 -11.106 1.00 76.44 105 ARG A O 1
ATOM 840 N N . ASN A 1 106 ? 12.524 4.835 -9.290 1.00 74.38 106 ASN A N 1
ATOM 841 C CA . ASN A 1 106 ? 13.901 4.752 -9.773 1.00 74.38 106 ASN A CA 1
ATOM 842 C C . ASN A 1 106 ? 14.596 3.443 -9.376 1.00 74.38 106 ASN A C 1
ATOM 844 O O . ASN A 1 106 ? 15.776 3.291 -9.687 1.00 74.38 106 ASN A O 1
ATOM 848 N N . MET A 1 107 ? 13.909 2.528 -8.680 1.00 72.81 107 MET A N 1
ATOM 849 C CA . MET A 1 107 ? 14.447 1.189 -8.446 1.00 72.81 107 MET A CA 1
ATOM 850 C C . MET A 1 107 ? 14.757 0.515 -9.779 1.00 72.81 107 MET A C 1
ATOM 852 O O . MET A 1 107 ? 14.081 0.748 -10.784 1.00 72.81 107 MET A O 1
ATOM 856 N N . ASP A 1 108 ? 15.795 -0.312 -9.781 1.00 65.62 108 ASP A N 1
ATOM 857 C CA . ASP A 1 108 ? 16.085 -1.140 -10.937 1.00 65.62 108 ASP A CA 1
ATOM 858 C C . ASP A 1 108 ? 15.059 -2.272 -10.982 1.00 65.62 108 ASP A C 1
ATOM 860 O O . ASP A 1 108 ? 15.106 -3.227 -10.210 1.00 65.62 108 ASP A O 1
ATOM 864 N N . TRP A 1 109 ? 14.055 -2.094 -11.831 1.00 66.75 109 TRP A N 1
ATOM 865 C CA . TRP A 1 109 ? 12.923 -3.004 -11.937 1.00 66.75 109 TRP A CA 1
ATOM 866 C C . TRP A 1 109 ? 13.147 -4.148 -12.929 1.00 66.75 109 TRP A C 1
ATOM 868 O O . TRP A 1 109 ? 12.164 -4.734 -13.370 1.00 66.75 109 TRP A O 1
ATOM 878 N N . GLU A 1 110 ? 14.399 -4.428 -13.323 1.00 52.81 110 GLU A N 1
ATOM 879 C CA . GLU A 1 110 ? 14.773 -5.492 -14.272 1.00 52.81 110 GLU A CA 1
ATOM 880 C C . GLU A 1 110 ? 13.713 -5.669 -15.373 1.00 52.81 110 GLU A C 1
ATOM 882 O O . GLU A 1 110 ? 13.083 -6.720 -15.513 1.00 52.81 110 GLU A O 1
ATOM 887 N N . ALA A 1 111 ? 13.424 -4.583 -16.101 1.00 49.22 111 ALA A N 1
ATOM 888 C CA . ALA A 1 111 ? 12.324 -4.541 -17.056 1.00 49.22 111 ALA A CA 1
ATOM 889 C C . ALA A 1 111 ? 12.587 -5.523 -18.208 1.00 49.22 111 ALA A C 1
ATOM 891 O O . ALA A 1 111 ? 13.189 -5.174 -19.225 1.00 49.22 111 ALA A O 1
ATOM 892 N N . THR A 1 112 ? 12.132 -6.766 -18.063 1.00 44.47 112 THR A N 1
ATOM 893 C CA . THR A 1 112 ? 12.263 -7.761 -19.122 1.00 44.47 112 THR A CA 1
ATOM 894 C C . THR A 1 112 ? 11.363 -7.362 -20.304 1.00 44.47 112 THR A C 1
ATOM 896 O O . THR A 1 112 ? 10.211 -6.951 -20.116 1.00 44.47 112 THR A O 1
ATOM 899 N N . PRO A 1 113 ? 11.846 -7.457 -21.560 1.00 38.09 113 PRO A N 1
ATOM 900 C CA . PRO A 1 113 ? 11.111 -7.007 -22.749 1.00 38.09 113 PRO A CA 1
ATOM 901 C C . PRO A 1 113 ? 9.928 -7.915 -23.131 1.00 38.09 113 PRO A C 1
ATOM 903 O O . PRO A 1 113 ? 9.294 -7.719 -24.168 1.00 38.09 113 PRO A O 1
ATOM 906 N N . THR A 1 114 ? 9.600 -8.912 -22.311 1.00 37.12 114 THR A N 1
ATOM 907 C CA . THR A 1 114 ? 8.620 -9.950 -22.620 1.00 37.12 114 THR A CA 1
ATOM 908 C C . THR A 1 114 ? 7.705 -10.191 -21.428 1.00 37.12 114 THR A C 1
ATOM 910 O O . THR A 1 114 ? 7.899 -11.129 -20.665 1.00 37.12 114 THR A O 1
ATOM 913 N N . SER A 1 115 ? 6.614 -9.428 -21.332 1.00 45.94 115 SER A N 1
ATOM 914 C CA . SER A 1 115 ? 5.436 -9.775 -20.517 1.00 45.94 115 SER A CA 1
ATOM 915 C C . SER A 1 115 ? 4.644 -10.952 -21.115 1.00 45.94 115 SER A C 1
ATOM 917 O O . SER A 1 115 ? 3.413 -11.005 -21.085 1.00 45.94 115 SER A O 1
ATOM 919 N N . ARG A 1 116 ? 5.335 -11.918 -21.726 1.00 36.44 116 ARG A N 1
ATOM 920 C CA . ARG A 1 116 ? 4.704 -13.002 -22.466 1.00 36.44 116 ARG A CA 1
ATOM 921 C C . ARG A 1 116 ? 4.66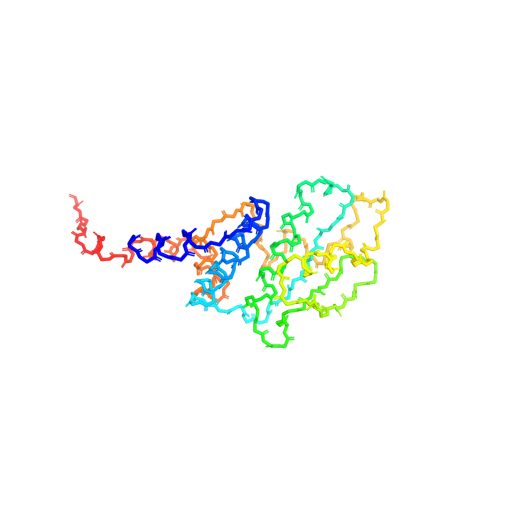3 -14.251 -21.598 1.00 36.44 116 ARG A C 1
ATOM 923 O O . ARG A 1 116 ? 5.508 -15.117 -21.743 1.00 36.44 116 ARG A O 1
ATOM 930 N N . ARG A 1 117 ? 3.629 -14.336 -20.753 1.00 44.59 117 ARG A N 1
ATOM 931 C CA . ARG A 1 117 ? 3.135 -15.589 -20.149 1.00 44.59 117 ARG A CA 1
ATOM 932 C C . ARG A 1 117 ? 4.233 -16.509 -19.605 1.00 44.59 117 ARG A C 1
ATOM 934 O O . ARG A 1 117 ? 4.211 -17.702 -19.892 1.00 44.59 117 ARG A O 1
ATOM 941 N N . ASP A 1 118 ? 5.181 -15.977 -18.847 1.00 42.47 118 ASP A N 1
ATOM 942 C CA . ASP A 1 118 ? 6.019 -16.853 -18.043 1.00 42.47 118 ASP A CA 1
ATOM 943 C C . ASP A 1 118 ? 5.482 -16.829 -16.619 1.00 42.47 118 ASP A C 1
ATOM 945 O O . ASP A 1 118 ? 5.760 -15.925 -15.832 1.00 42.47 118 ASP A O 1
ATOM 949 N N . SER A 1 119 ? 4.641 -17.818 -16.319 1.00 46.91 119 SER A N 1
ATOM 950 C CA . SER A 1 119 ? 4.028 -18.069 -15.009 1.00 46.91 119 SER A CA 1
ATOM 951 C C . SER A 1 119 ? 5.052 -18.241 -13.879 1.00 46.91 119 SER A C 1
ATOM 953 O O . SER A 1 119 ? 4.672 -18.348 -12.720 1.00 46.91 119 SER A O 1
ATOM 955 N N . ARG A 1 120 ? 6.351 -18.266 -14.207 1.00 50.62 120 ARG A N 1
ATOM 956 C CA . ARG A 1 120 ? 7.473 -18.327 -13.267 1.00 50.62 120 ARG A CA 1
ATOM 957 C C . ARG A 1 120 ? 7.815 -16.986 -12.606 1.00 50.62 120 ARG A C 1
ATOM 959 O O . ARG A 1 120 ? 8.498 -17.001 -11.591 1.00 50.62 120 ARG A O 1
ATOM 966 N N . LEU A 1 121 ? 7.372 -15.853 -13.163 1.00 48.66 121 LEU A N 1
ATOM 967 C CA . LEU A 1 121 ? 7.698 -14.515 -12.636 1.00 48.66 121 LEU A CA 1
ATOM 968 C C . LEU A 1 121 ? 6.615 -13.939 -11.718 1.00 48.66 121 LEU A C 1
ATOM 970 O O . LEU A 1 121 ? 6.906 -13.083 -10.892 1.00 48.66 121 LEU A O 1
ATOM 974 N N . THR A 1 122 ? 5.373 -14.414 -11.817 1.00 53.53 122 THR A N 1
ATOM 975 C CA . THR A 1 122 ? 4.336 -14.110 -10.828 1.00 53.53 122 THR A CA 1
ATOM 976 C C . THR A 1 122 ? 4.529 -15.041 -9.633 1.00 53.53 122 THR A C 1
ATOM 978 O O . THR A 1 122 ? 4.291 -16.238 -9.788 1.00 53.53 122 THR A O 1
ATOM 981 N N . PRO A 1 123 ? 4.932 -14.546 -8.445 1.00 54.03 123 PRO A N 1
ATOM 982 C CA . PRO A 1 123 ? 5.178 -15.409 -7.285 1.00 54.03 123 PRO A CA 1
ATOM 983 C C . PRO A 1 123 ? 3.921 -16.168 -6.836 1.00 54.03 123 PRO A C 1
ATOM 985 O O . PRO A 1 123 ? 4.018 -17.114 -6.059 1.00 54.03 123 PRO A O 1
ATOM 988 N N . VAL A 1 124 ? 2.749 -15.739 -7.316 1.00 56.72 124 VAL A N 1
ATOM 989 C CA . VAL A 1 124 ? 1.436 -16.248 -6.949 1.00 56.72 124 VAL A CA 1
ATOM 990 C C . VAL A 1 124 ? 0.517 -16.220 -8.180 1.00 56.72 124 VAL A C 1
ATOM 992 O O . VAL A 1 124 ? 0.444 -15.200 -8.868 1.00 56.72 124 VAL A O 1
ATOM 995 N N . CYS A 1 125 ? -0.184 -17.320 -8.462 1.00 57.06 125 CYS A N 1
ATOM 996 C CA . CYS A 1 125 ? -1.214 -17.397 -9.504 1.00 57.06 125 CYS A CA 1
ATOM 997 C C . CYS A 1 125 ? -2.614 -17.199 -8.896 1.00 57.06 125 CYS A C 1
ATOM 999 O O . CYS A 1 125 ? -2.859 -17.561 -7.747 1.00 57.06 125 CYS A O 1
ATOM 1001 N N . MET A 1 126 ? -3.541 -16.604 -9.659 1.00 60.91 126 MET A N 1
ATOM 1002 C CA . MET A 1 126 ? -4.892 -16.252 -9.176 1.00 60.91 126 MET A CA 1
ATOM 1003 C C . MET A 1 126 ? -5.754 -17.452 -8.756 1.00 60.91 126 MET A C 1
ATOM 1005 O O . MET A 1 126 ? -6.768 -17.272 -8.094 1.00 60.91 126 MET A O 1
ATOM 1009 N N . ASP A 1 127 ? -5.385 -18.646 -9.202 1.00 64.81 127 ASP A N 1
ATOM 1010 C CA . ASP A 1 127 ? -6.058 -19.924 -8.991 1.00 64.81 127 ASP A CA 1
ATOM 1011 C C . ASP A 1 127 ? -5.501 -20.710 -7.793 1.00 64.81 127 ASP A C 1
ATOM 1013 O O . ASP A 1 127 ? -5.962 -21.816 -7.523 1.00 64.81 127 ASP A O 1
ATOM 1017 N N . GLN A 1 128 ? -4.528 -20.158 -7.063 1.00 69.00 128 GLN A N 1
ATOM 1018 C CA . GLN A 1 128 ? -3.971 -20.804 -5.877 1.00 69.00 128 GLN A CA 1
ATOM 1019 C C . GLN A 1 128 ? -4.829 -20.549 -4.628 1.00 69.00 128 GLN A C 1
ATOM 1021 O O . GLN A 1 128 ? -5.338 -19.448 -4.405 1.00 69.00 128 GLN A O 1
ATOM 1026 N N . ASP A 1 129 ? -4.944 -21.565 -3.772 1.00 62.22 129 ASP A N 1
ATOM 1027 C CA . ASP A 1 129 ? -5.656 -21.458 -2.498 1.00 62.22 129 ASP A CA 1
ATOM 1028 C C . ASP A 1 129 ? -5.048 -20.361 -1.609 1.00 62.22 129 ASP A C 1
ATOM 1030 O O . ASP A 1 129 ? -3.834 -20.288 -1.409 1.00 62.22 129 ASP A O 1
ATOM 1034 N N . GLY A 1 130 ? -5.907 -19.502 -1.054 1.00 63.31 130 GLY A N 1
ATOM 1035 C CA . GLY A 1 130 ? -5.493 -18.360 -0.231 1.00 63.31 130 GLY A CA 1
ATOM 1036 C C . GLY A 1 130 ? -5.138 -17.095 -1.021 1.00 63.31 130 GLY A C 1
ATOM 1037 O O . GLY A 1 130 ? -4.717 -16.106 -0.419 1.00 63.31 130 GLY A O 1
ATOM 1038 N N . VAL A 1 131 ? -5.336 -17.092 -2.343 1.00 62.97 131 VAL A N 1
ATOM 1039 C CA . VAL A 1 131 ? -5.109 -15.930 -3.211 1.00 62.97 131 VAL A CA 1
ATOM 1040 C C . VAL A 1 131 ? -6.430 -15.263 -3.558 1.00 62.97 131 VAL A C 1
ATOM 1042 O O . VAL A 1 131 ? -7.352 -15.894 -4.066 1.00 62.97 131 VAL A O 1
ATOM 1045 N N . ALA A 1 132 ? -6.517 -13.956 -3.314 1.00 61.78 132 ALA A N 1
ATOM 1046 C CA . ALA A 1 132 ? -7.665 -13.147 -3.701 1.00 61.78 132 ALA A CA 1
ATOM 1047 C C . ALA A 1 132 ? -7.240 -12.092 -4.724 1.00 61.78 132 ALA A C 1
ATOM 1049 O O . ALA A 1 132 ? -6.412 -11.225 -4.435 1.00 61.78 132 ALA A O 1
ATOM 1050 N N . LEU A 1 133 ? -7.837 -12.138 -5.918 1.00 63.41 133 LEU A N 1
ATOM 1051 C CA . LEU A 1 133 ? -7.715 -11.047 -6.876 1.00 63.41 133 LEU A CA 1
ATOM 1052 C C . LEU A 1 133 ? -8.634 -9.904 -6.441 1.00 63.41 133 LEU A C 1
ATOM 1054 O O . LEU A 1 133 ? -9.856 -10.042 -6.435 1.00 63.41 133 LEU A O 1
ATOM 1058 N N . VAL A 1 134 ? -8.047 -8.757 -6.114 1.00 60.84 134 VAL A N 1
ATOM 1059 C CA . VAL A 1 134 ? -8.801 -7.545 -5.791 1.00 60.84 134 VAL A CA 1
ATOM 1060 C C . VAL A 1 134 ? -8.675 -6.572 -6.955 1.00 60.84 134 VAL A C 1
ATOM 1062 O O . VAL A 1 134 ? -7.606 -6.024 -7.210 1.00 60.84 134 VAL A O 1
ATOM 1065 N N . SER A 1 135 ? -9.776 -6.350 -7.674 1.00 63.47 135 SER A N 1
ATOM 1066 C CA . SER A 1 135 ? -9.862 -5.310 -8.700 1.00 63.47 135 SER A CA 1
ATOM 1067 C C . SER A 1 135 ? -10.576 -4.075 -8.152 1.00 63.47 135 SER A C 1
ATOM 1069 O O . SER A 1 135 ? -11.704 -4.171 -7.667 1.00 63.47 135 SER A O 1
ATOM 1071 N N . GLY A 1 136 ? -9.949 -2.906 -8.287 1.00 64.62 136 GLY A N 1
ATOM 1072 C CA . GLY A 1 136 ? -10.476 -1.636 -7.779 1.00 64.62 136 GLY A CA 1
ATOM 1073 C C . GLY A 1 136 ? -10.039 -1.323 -6.344 1.00 64.62 136 GLY A C 1
ATOM 1074 O O . GLY A 1 136 ? -9.368 -2.112 -5.686 1.00 64.62 136 GLY A O 1
ATOM 1075 N N . PHE A 1 137 ? -10.397 -0.131 -5.860 1.00 67.94 137 PHE A N 1
ATOM 1076 C CA . PHE A 1 137 ? -10.034 0.345 -4.523 1.00 67.94 137 PHE A CA 1
ATOM 1077 C C . PHE A 1 137 ? -11.276 0.849 -3.787 1.00 67.94 137 PHE A C 1
ATOM 1079 O O . PHE A 1 137 ? -11.883 1.845 -4.180 1.00 67.94 137 PHE A O 1
ATOM 1086 N N . SER A 1 138 ? -11.640 0.179 -2.692 1.00 73.38 138 SER A N 1
ATOM 1087 C CA . SER A 1 138 ? -12.692 0.620 -1.774 1.00 73.38 138 SER A CA 1
ATOM 1088 C C . SER A 1 138 ? -12.101 0.827 -0.388 1.00 73.38 138 SER A C 1
ATOM 1090 O O . SER A 1 138 ? -11.574 -0.101 0.224 1.00 73.38 138 SER A O 1
ATOM 1092 N N . LYS A 1 139 ? -12.228 2.053 0.132 1.00 72.50 139 LYS A N 1
ATOM 1093 C CA . LYS A 1 139 ? -11.767 2.393 1.487 1.00 72.50 139 LYS A CA 1
ATOM 1094 C C . LYS A 1 139 ? -12.456 1.545 2.555 1.00 72.50 139 LYS A C 1
ATOM 1096 O O . LYS A 1 139 ? -11.826 1.226 3.555 1.00 72.50 139 LYS A O 1
ATOM 1101 N N . ASN A 1 140 ? -13.722 1.187 2.346 1.00 72.62 140 ASN A N 1
ATOM 1102 C CA . ASN A 1 140 ? -14.473 0.372 3.297 1.00 72.62 140 ASN A CA 1
ATOM 1103 C C . ASN A 1 140 ? -13.992 -1.080 3.262 1.00 72.62 140 ASN A C 1
ATOM 1105 O O . ASN A 1 140 ? -13.699 -1.625 4.318 1.00 72.62 140 ASN A O 1
ATOM 1109 N N . LEU A 1 141 ? -13.796 -1.663 2.072 1.00 73.25 141 LEU A N 1
ATOM 1110 C CA . LEU A 1 141 ? -13.262 -3.026 1.956 1.00 73.25 141 LEU A CA 1
ATOM 1111 C C . LEU A 1 141 ? -11.848 -3.140 2.527 1.00 73.25 141 LEU A C 1
ATOM 1113 O O . LEU A 1 141 ? -11.554 -4.109 3.213 1.00 73.25 141 LEU A O 1
ATOM 1117 N N . LEU A 1 142 ? -10.989 -2.139 2.309 1.00 75.12 142 LEU A N 1
ATOM 1118 C CA . LEU A 1 142 ? -9.651 -2.145 2.900 1.00 75.12 142 LEU A CA 1
ATOM 1119 C C . LEU A 1 142 ? -9.710 -2.067 4.432 1.00 75.12 142 LEU A C 1
ATOM 1121 O O . LEU A 1 142 ? -8.991 -2.797 5.101 1.00 75.12 142 LEU A O 1
ATOM 1125 N N . LYS A 1 143 ? -10.583 -1.227 5.002 1.00 74.56 143 LYS A N 1
ATOM 1126 C CA . LYS A 1 143 ? -10.785 -1.177 6.460 1.00 74.56 143 LYS A CA 1
ATOM 1127 C C . LYS A 1 143 ? -11.287 -2.506 7.012 1.00 74.56 143 LYS A C 1
ATOM 1129 O O . LYS A 1 143 ? -10.771 -2.970 8.017 1.00 74.56 143 LYS A O 1
ATOM 1134 N N . MET A 1 144 ? -12.246 -3.130 6.338 1.00 74.25 144 MET A N 1
ATOM 1135 C CA . MET A 1 144 ? -12.742 -4.455 6.699 1.00 74.25 144 MET A CA 1
ATOM 1136 C C . MET A 1 144 ? -11.643 -5.520 6.647 1.00 74.25 144 MET A C 1
ATOM 1138 O O . MET A 1 144 ? -11.481 -6.283 7.593 1.00 74.25 144 MET A O 1
ATOM 1142 N N . PHE A 1 145 ? -10.840 -5.520 5.582 1.00 75.88 145 PHE A N 1
ATOM 1143 C CA . PHE A 1 145 ? -9.679 -6.398 5.439 1.00 75.88 145 PHE A CA 1
ATOM 1144 C C . PHE A 1 145 ? -8.665 -6.190 6.572 1.00 75.88 145 PHE A C 1
ATOM 1146 O O . PHE A 1 145 ? -8.151 -7.154 7.130 1.00 75.88 145 PHE A O 1
ATOM 1153 N N . LEU A 1 146 ? -8.400 -4.933 6.944 1.00 75.19 146 LEU A N 1
ATOM 1154 C CA . LEU A 1 146 ? -7.497 -4.583 8.043 1.00 75.19 146 LEU A CA 1
ATOM 1155 C C . LEU A 1 146 ? -8.043 -5.003 9.416 1.00 75.19 146 LEU A C 1
ATOM 1157 O O . LEU A 1 146 ? -7.262 -5.443 10.257 1.00 75.19 146 LEU A O 1
ATOM 1161 N N . ASN A 1 147 ? -9.352 -4.874 9.641 1.00 74.38 147 ASN A N 1
ATOM 1162 C CA . ASN A 1 147 ? -10.001 -5.222 10.907 1.00 74.38 147 ASN A CA 1
ATOM 1163 C C . ASN A 1 147 ? -10.072 -6.740 11.128 1.00 74.38 147 ASN A C 1
ATOM 1165 O O . ASN A 1 147 ? -9.936 -7.198 12.259 1.00 74.38 147 ASN A O 1
ATOM 1169 N N . ASN A 1 148 ? -10.243 -7.511 10.051 1.00 70.88 148 ASN A N 1
ATOM 1170 C CA . ASN A 1 148 ? -10.458 -8.959 10.09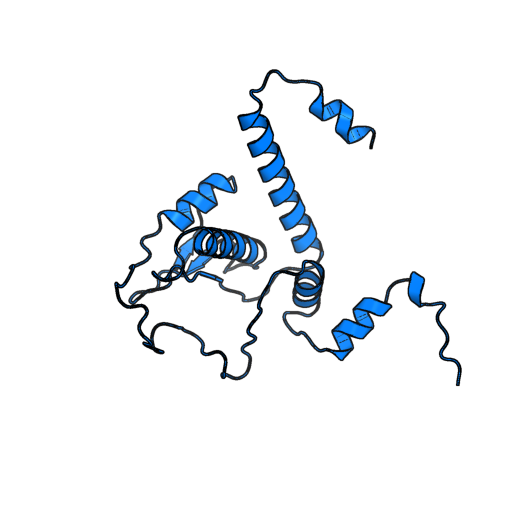8 1.00 70.88 148 ASN A CA 1
ATOM 1171 C C . ASN A 1 148 ? -9.188 -9.769 9.763 1.00 70.88 148 ASN A C 1
ATOM 1173 O O . ASN A 1 148 ? -9.277 -10.872 9.230 1.00 70.88 148 ASN A O 1
ATOM 1177 N N . ASP A 1 149 ? -7.997 -9.216 10.047 1.00 66.62 149 ASP A N 1
ATOM 1178 C CA . ASP A 1 149 ? -6.685 -9.861 9.832 1.00 66.62 149 ASP A CA 1
ATOM 1179 C C . ASP A 1 149 ? -6.515 -10.460 8.409 1.00 66.62 149 ASP A C 1
ATOM 1181 O O . ASP A 1 149 ? -5.877 -11.492 8.208 1.00 66.62 149 ASP A O 1
ATOM 1185 N N . GLY A 1 150 ? -7.079 -9.794 7.398 1.00 66.50 150 GLY A N 1
ATOM 1186 C CA . GLY A 1 150 ? -7.000 -10.193 5.993 1.00 66.50 150 GLY A CA 1
ATOM 1187 C C . GLY A 1 150 ? -8.068 -11.188 5.529 1.00 66.50 150 GLY A C 1
ATOM 1188 O O . GLY A 1 150 ? -8.078 -11.567 4.359 1.00 66.50 150 GLY A O 1
ATOM 1189 N N . GLN A 1 151 ? -8.990 -11.598 6.401 1.00 66.56 151 GLN A N 1
ATOM 1190 C CA . GLN A 1 151 ? -10.118 -12.442 6.016 1.00 66.56 151 GLN A CA 1
ATOM 1191 C C . GLN A 1 151 ? -11.313 -11.586 5.595 1.00 66.56 151 GLN A C 1
ATOM 1193 O O . GLN A 1 151 ? -11.820 -10.768 6.361 1.00 66.56 151 GLN A O 1
ATOM 1198 N N . ILE A 1 152 ? -11.788 -11.792 4.368 1.00 71.19 152 ILE A N 1
ATOM 1199 C CA . ILE A 1 152 ? -13.037 -11.203 3.881 1.00 71.19 152 ILE A CA 1
ATOM 1200 C C . ILE A 1 152 ? -14.024 -12.344 3.657 1.00 71.19 152 ILE A C 1
ATOM 1202 O O . ILE A 1 152 ? -13.837 -13.158 2.758 1.00 71.19 152 ILE A O 1
ATOM 1206 N N . ASN A 1 153 ? -15.082 -12.383 4.466 1.00 71.56 153 ASN A N 1
ATOM 1207 C CA . ASN A 1 153 ? -16.237 -13.254 4.262 1.00 71.56 153 ASN A CA 1
ATOM 1208 C C . ASN A 1 153 ? -17.463 -12.387 3.948 1.00 71.56 153 ASN A C 1
ATOM 1210 O O . ASN A 1 153 ? -17.668 -11.368 4.606 1.00 71.56 153 ASN A O 1
ATOM 1214 N N . GLN A 1 154 ? -18.280 -12.794 2.975 1.00 75.31 154 GLN A N 1
ATOM 1215 C CA . GLN A 1 154 ? -19.506 -12.101 2.579 1.00 75.31 154 GLN A CA 1
ATOM 1216 C C . GLN A 1 154 ? -20.433 -11.826 3.773 1.00 75.31 154 GLN A C 1
ATOM 1218 O O . GLN A 1 154 ? -20.926 -10.707 3.910 1.00 75.31 154 GLN A O 1
ATOM 1223 N N . ASP A 1 155 ? -20.611 -12.801 4.668 1.00 75.69 155 ASP A N 1
ATOM 1224 C CA . ASP A 1 155 ? -21.483 -12.644 5.839 1.00 75.69 155 ASP A CA 1
ATOM 1225 C C . ASP A 1 155 ? -20.911 -11.625 6.827 1.00 75.69 155 ASP A C 1
ATOM 1227 O O . ASP A 1 155 ? -21.630 -10.765 7.328 1.00 75.69 155 ASP A O 1
ATOM 1231 N N . SER A 1 156 ? -19.593 -11.651 7.042 1.00 71.62 156 SER A N 1
ATOM 1232 C CA . SER A 1 156 ? -18.900 -10.664 7.878 1.00 71.62 156 SER A CA 1
ATOM 1233 C C . SER A 1 156 ? -18.973 -9.261 7.274 1.00 71.62 156 SER A C 1
ATOM 1235 O O . SER A 1 156 ? -19.133 -8.293 8.009 1.00 71.62 156 SER A O 1
ATOM 1237 N N . VAL A 1 157 ? -18.898 -9.147 5.941 1.00 75.69 157 VAL A N 1
ATOM 1238 C CA . VAL A 1 157 ? -19.073 -7.881 5.211 1.00 75.69 157 VAL A CA 1
ATOM 1239 C C . VAL A 1 157 ? -20.454 -7.301 5.430 1.00 75.69 157 VAL A C 1
ATOM 1241 O O . VAL A 1 157 ? -20.578 -6.114 5.731 1.00 75.69 157 VAL A O 1
ATOM 1244 N N . MET A 1 158 ? -21.485 -8.133 5.317 1.00 79.19 158 MET A N 1
ATOM 1245 C CA . MET A 1 158 ? -22.851 -7.679 5.520 1.00 79.19 158 MET A CA 1
ATOM 1246 C C . MET A 1 158 ? -23.117 -7.323 6.987 1.00 79.19 158 MET A C 1
ATOM 1248 O O . MET A 1 158 ? -23.710 -6.281 7.251 1.00 79.19 158 MET A O 1
ATOM 1252 N N . LEU A 1 159 ? -22.637 -8.139 7.933 1.00 76.31 159 LEU A N 1
ATOM 1253 C CA . LEU A 1 159 ? -22.791 -7.900 9.371 1.00 76.31 159 LEU A CA 1
ATOM 1254 C C . LEU A 1 159 ? -22.100 -6.610 9.824 1.00 76.31 159 LEU A C 1
ATOM 1256 O O . LEU A 1 159 ? -22.717 -5.815 10.529 1.00 76.31 159 LEU A O 1
ATOM 1260 N N . ASP A 1 160 ? -20.871 -6.349 9.373 1.00 75.75 160 ASP A N 1
ATOM 1261 C CA . ASP A 1 160 ? -20.189 -5.088 9.678 1.00 75.75 160 ASP A CA 1
ATOM 1262 C C . ASP A 1 160 ? -20.920 -3.896 9.046 1.00 75.75 160 ASP A C 1
ATOM 1264 O O . ASP A 1 160 ? -21.052 -2.851 9.687 1.00 75.75 160 ASP A O 1
ATOM 1268 N N . ALA A 1 161 ? -21.446 -4.040 7.822 1.00 78.19 161 ALA A N 1
ATOM 1269 C CA . ALA A 1 161 ? -22.182 -2.973 7.143 1.00 78.19 161 ALA A CA 1
ATOM 1270 C C . ALA A 1 161 ? -23.469 -2.570 7.881 1.00 78.19 161 ALA A C 1
ATOM 1272 O O . ALA A 1 161 ? -23.824 -1.392 7.875 1.00 78.19 161 ALA A O 1
ATOM 1273 N N . ILE A 1 162 ? -24.136 -3.522 8.543 1.00 82.50 162 ILE A N 1
ATOM 1274 C CA . ILE A 1 162 ? -25.353 -3.284 9.336 1.00 82.50 162 ILE A CA 1
ATOM 1275 C C . ILE A 1 162 ? -25.081 -3.145 10.842 1.00 82.50 162 ILE A C 1
ATOM 1277 O O . ILE A 1 162 ? -26.018 -3.011 11.622 1.00 82.50 162 ILE A O 1
ATOM 1281 N N . SER A 1 163 ? -23.819 -3.159 11.280 1.00 78.12 163 SER A N 1
ATOM 1282 C CA . SER A 1 163 ? -23.457 -3.029 12.704 1.00 78.12 163 SER A CA 1
ATOM 1283 C C . SER A 1 163 ? -23.636 -1.609 13.263 1.00 78.12 163 SER A C 1
ATOM 1285 O O . SER A 1 163 ? -23.587 -1.403 14.478 1.00 78.12 163 SER A O 1
ATOM 1287 N N . GLY A 1 164 ? -23.844 -0.619 12.387 1.00 79.75 164 GLY A N 1
ATOM 1288 C CA . GLY A 1 164 ? -24.027 0.780 12.766 1.00 79.75 164 GLY A CA 1
ATOM 1289 C C . GLY A 1 164 ? -25.274 1.014 13.626 1.00 79.75 164 GLY A C 1
ATOM 1290 O O . GLY A 1 164 ? -26.307 0.371 13.441 1.00 79.75 164 GLY A O 1
ATOM 1291 N N . GLU A 1 165 ? -25.203 1.988 14.541 1.00 80.62 165 GLU A N 1
ATOM 1292 C CA . GLU A 1 165 ? -26.316 2.364 15.438 1.00 80.62 165 GLU A CA 1
ATOM 1293 C C . GLU A 1 165 ? -27.613 2.709 14.680 1.00 80.62 165 GLU A C 1
ATOM 1295 O O . GLU A 1 165 ? -28.717 2.535 15.195 1.00 80.62 165 GLU A O 1
ATOM 1300 N N . GLU A 1 166 ? -27.489 3.159 13.432 1.00 81.62 166 GLU A N 1
ATOM 1301 C CA . GLU A 1 166 ? -28.600 3.440 12.519 1.00 81.62 166 GLU A CA 1
ATOM 1302 C C . GLU A 1 166 ? -29.441 2.206 12.150 1.00 81.62 166 GLU A C 1
ATOM 1304 O O . GLU A 1 166 ? -30.651 2.332 11.955 1.00 81.62 166 GLU A O 1
ATOM 1309 N N . TYR A 1 167 ? -28.834 1.019 12.116 1.00 79.44 167 TYR A N 1
ATOM 1310 C CA . TYR A 1 167 ? -29.488 -0.237 11.742 1.00 79.44 167 TYR A CA 1
ATOM 1311 C C . TYR A 1 167 ? -29.981 -1.034 12.956 1.00 79.44 167 TYR A C 1
ATOM 1313 O O . TYR A 1 167 ? -30.801 -1.933 12.798 1.00 79.44 167 TYR A O 1
ATOM 1321 N N . GLN A 1 168 ? -29.578 -0.665 14.179 1.00 77.25 168 GLN A N 1
ATOM 1322 C CA . GLN A 1 168 ? -30.013 -1.334 15.417 1.00 77.25 168 GLN A CA 1
ATOM 1323 C C . GLN A 1 168 ? -31.525 -1.233 15.676 1.00 77.25 168 GLN A C 1
ATOM 1325 O O . GLN A 1 168 ? -32.071 -1.987 16.476 1.00 77.25 168 GLN A O 1
ATOM 1330 N N . LYS A 1 169 ? -32.210 -0.290 15.018 1.00 82.25 169 LYS A N 1
ATOM 1331 C CA . LYS A 1 169 ? -33.666 -0.104 15.122 1.00 82.25 169 LYS A CA 1
ATOM 1332 C C . LYS A 1 169 ? -34.454 -0.893 14.076 1.00 82.25 169 LYS A C 1
ATOM 1334 O O . LYS A 1 169 ? -35.682 -0.847 14.102 1.00 82.25 169 LYS A O 1
ATOM 1339 N N . LEU A 1 170 ? -33.780 -1.556 13.134 1.00 79.88 170 LEU A N 1
ATOM 1340 C CA . LEU A 1 170 ? -34.452 -2.354 12.118 1.00 79.88 170 LEU A CA 1
ATOM 1341 C C . LEU A 1 170 ? -34.968 -3.651 12.734 1.00 79.88 170 LEU A C 1
ATOM 1343 O O . LEU A 1 170 ? -34.256 -4.345 13.453 1.00 79.88 170 LEU A O 1
ATOM 1347 N N . VAL A 1 171 ? -36.219 -3.971 12.424 1.00 77.69 171 VAL A N 1
ATOM 1348 C CA . VAL A 1 171 ? -36.893 -5.189 12.869 1.00 77.69 171 VAL A CA 1
ATOM 1349 C C . VAL A 1 171 ? -37.311 -5.951 11.623 1.00 77.69 171 VAL A C 1
ATOM 1351 O O . VAL A 1 171 ? -37.845 -5.350 10.688 1.00 77.69 171 VAL A O 1
ATOM 1354 N N . VAL A 1 172 ? -37.040 -7.254 11.589 1.00 77.25 172 VAL A N 1
ATOM 1355 C CA . VAL A 1 172 ? -37.538 -8.121 10.517 1.00 77.25 172 VAL A CA 1
ATOM 1356 C C . VAL A 1 172 ? -39.040 -8.289 10.735 1.00 77.25 172 VAL A C 1
ATOM 1358 O O . VAL A 1 172 ? -39.465 -8.628 11.838 1.00 77.25 172 VAL A O 1
ATOM 1361 N N . VAL A 1 173 ? -39.831 -7.974 9.712 1.00 69.81 173 VAL A N 1
ATOM 1362 C CA . VAL A 1 173 ? -41.283 -8.168 9.717 1.00 69.81 173 VAL A CA 1
ATOM 1363 C C . VAL A 1 173 ? -41.565 -9.406 8.874 1.00 69.81 173 VAL A C 1
ATOM 1365 O O . VAL A 1 173 ? -41.131 -9.445 7.722 1.00 69.81 173 VAL A O 1
ATOM 1368 N N . ASP A 1 174 ? -42.227 -10.394 9.478 1.00 63.25 174 ASP A N 1
ATOM 1369 C CA . ASP A 1 174 ? -42.652 -11.645 8.830 1.00 63.25 174 ASP A CA 1
ATOM 1370 C C . ASP A 1 174 ? -43.810 -11.438 7.837 1.00 63.25 174 ASP A C 1
ATOM 1372 O O . ASP A 1 174 ? -44.679 -10.567 8.095 1.00 63.25 174 ASP A O 1
#

Sequence (174 aa):
MKLYKDKFMKHDKKPFERRGEIAELHWKRMVDDMLKAGKLKNCIVVCDVSCSMRGIPIEVSVALGILVSELSKDPWKGKVITFGESPQLHLIEGDDQATKTKFVRNMDWEATPTSRRDSRLTPVCMDQDGVALVSGFSKNLLKMFLNNDGQINQDSVMLDAISGEEYQKLVVVD

InterPro domains:
  IPR011205 Uncharacterised conserved protein UCP015417, vWA [PIRSF015417] (1-174)
  IPR011205 Uncharacterised conserved protein UCP015417, vWA [PTHR31373] (19-111)
  IPR056690 Domain of unknown function DUF7788 [PF25043] (42-111)
  IPR056690 Domain of unknown function DUF7788 [PF25043] (120-157)